Protein AF-A0A1V4Z137-F1 (afdb_monomer_lite)

Sequence (93 aa):
MFNISQSFDYLTMLGGVISGQEAYAGLCTNCGKCVKACPQKLEIPELLNDVSHELEGRGFKYKIKIGGSVIMPLLDVFISISNRFSRRPRNKT

Structure (mmCIF, N/CA/C/O backbone):
data_AF-A0A1V4Z137-F1
#
_entry.id   AF-A0A1V4Z137-F1
#
loop_
_atom_site.group_PDB
_atom_site.id
_atom_site.type_symbol
_atom_site.label_atom_id
_atom_site.label_alt_id
_atom_site.label_comp_id
_atom_site.label_asym_id
_atom_site.label_entity_id
_atom_site.label_seq_id
_atom_site.pdbx_PDB_ins_code
_atom_site.Cartn_x
_atom_site.Cartn_y
_atom_site.Cartn_z
_atom_site.occupancy
_atom_site.B_iso_or_equiv
_atom_site.auth_seq_id
_atom_site.auth_comp_id
_atom_site.auth_asym_id
_atom_site.auth_atom_id
_atom_site.pdbx_PDB_model_num
ATOM 1 N N . MET A 1 1 ? 9.600 12.596 6.531 1.00 60.97 1 MET A N 1
ATOM 2 C CA . MET A 1 1 ? 10.513 12.756 5.380 1.00 60.97 1 MET A CA 1
ATOM 3 C C . MET A 1 1 ? 11.257 11.462 5.156 1.00 60.97 1 MET A C 1
ATOM 5 O O . MET A 1 1 ? 12.356 11.270 5.672 1.00 60.97 1 MET A O 1
ATOM 9 N N . PHE A 1 2 ? 10.615 10.561 4.417 1.00 75.94 2 PHE A N 1
ATOM 10 C CA . PHE A 1 2 ? 11.248 9.343 3.926 1.00 75.94 2 PHE A CA 1
ATOM 11 C C . PHE A 1 2 ? 12.324 9.672 2.884 1.00 75.94 2 PHE A C 1
ATOM 13 O O . PHE A 1 2 ? 12.227 10.663 2.158 1.00 75.94 2 PHE A O 1
ATOM 20 N N . ASN A 1 3 ? 13.368 8.849 2.816 1.00 85.38 3 ASN A N 1
ATOM 21 C CA . ASN A 1 3 ? 14.415 8.987 1.805 1.00 85.38 3 ASN A CA 1
ATOM 22 C C . ASN A 1 3 ? 14.132 8.115 0.566 1.00 85.38 3 ASN A C 1
ATOM 24 O O . ASN A 1 3 ? 13.219 7.290 0.546 1.00 85.38 3 ASN A O 1
ATOM 28 N N . ILE A 1 4 ? 14.960 8.275 -0.469 1.00 83.25 4 ILE A N 1
ATOM 29 C CA . ILE A 1 4 ? 14.828 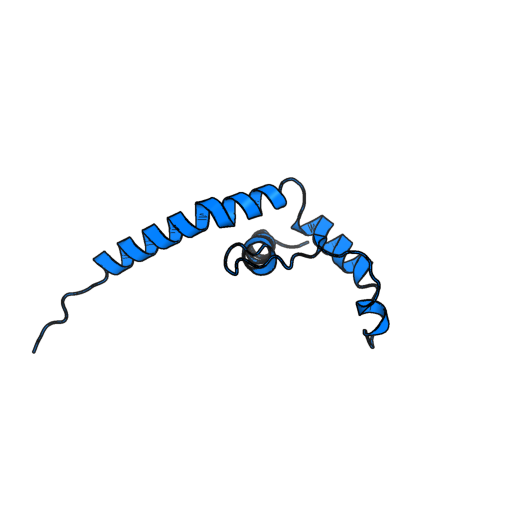7.553 -1.744 1.00 83.25 4 ILE A CA 1
ATOM 30 C C . ILE A 1 4 ? 14.865 6.024 -1.591 1.00 83.25 4 ILE A C 1
ATOM 32 O O . ILE A 1 4 ? 14.154 5.334 -2.319 1.00 83.25 4 ILE A O 1
ATOM 36 N N . SER A 1 5 ? 15.651 5.497 -0.645 1.00 86.38 5 SER A N 1
ATOM 37 C CA . SER A 1 5 ? 15.727 4.052 -0.394 1.00 86.38 5 SER A CA 1
ATOM 38 C C . SER A 1 5 ? 14.403 3.531 0.154 1.00 86.38 5 SER A C 1
ATOM 40 O O . SER A 1 5 ? 13.866 2.560 -0.361 1.00 86.38 5 SER A O 1
ATOM 42 N N . GLN A 1 6 ? 13.824 4.228 1.134 1.00 88.25 6 GLN A N 1
ATOM 43 C CA . GLN A 1 6 ? 12.564 3.827 1.761 1.00 88.25 6 GLN A CA 1
ATOM 44 C C . GLN A 1 6 ? 11.399 3.830 0.768 1.00 88.25 6 GLN A C 1
ATOM 46 O O . GLN A 1 6 ? 10.583 2.913 0.783 1.00 88.25 6 GLN A O 1
ATOM 51 N N . SER A 1 7 ? 11.332 4.814 -0.136 1.00 88.75 7 SER A N 1
ATOM 52 C CA . SER A 1 7 ? 10.314 4.826 -1.195 1.00 88.75 7 SER A CA 1
ATOM 53 C C . SER A 1 7 ? 10.482 3.668 -2.184 1.00 88.75 7 SER A C 1
ATOM 55 O O . SER A 1 7 ? 9.492 3.157 -2.709 1.00 88.75 7 SER A O 1
ATOM 57 N N . PHE A 1 8 ? 11.721 3.244 -2.451 1.00 90.44 8 PHE A N 1
ATOM 58 C CA . PHE A 1 8 ? 11.996 2.094 -3.309 1.00 90.44 8 PHE A CA 1
ATOM 59 C C . PHE A 1 8 ? 11.640 0.767 -2.626 1.00 90.44 8 PHE A C 1
ATOM 61 O O . PHE A 1 8 ? 10.951 -0.061 -3.223 1.00 90.44 8 PHE A O 1
ATOM 68 N N . ASP A 1 9 ? 12.038 0.584 -1.368 1.00 91.25 9 ASP A N 1
ATOM 69 C CA . ASP A 1 9 ? 11.697 -0.604 -0.576 1.00 91.25 9 ASP A CA 1
ATOM 70 C C . ASP A 1 9 ? 10.176 -0.729 -0.417 1.00 91.25 9 ASP A C 1
ATOM 72 O O . ASP A 1 9 ? 9.600 -1.797 -0.614 1.00 91.25 9 ASP A O 1
ATOM 76 N N . TYR A 1 10 ? 9.493 0.393 -0.182 1.00 94.06 10 TYR A N 1
ATOM 77 C CA . TYR A 1 10 ? 8.035 0.469 -0.168 1.00 94.06 10 TYR A CA 1
ATOM 78 C C . TYR A 1 10 ? 7.417 0.010 -1.497 1.00 94.06 10 TYR A C 1
ATOM 80 O O . TYR A 1 10 ? 6.547 -0.863 -1.516 1.00 94.06 10 TYR A O 1
ATOM 88 N N . LEU A 1 11 ? 7.891 0.553 -2.624 1.00 92.38 11 LEU A N 1
ATOM 89 C CA . LEU A 1 11 ? 7.417 0.178 -3.959 1.00 92.38 11 LEU A CA 1
ATOM 90 C C . LEU A 1 11 ? 7.645 -1.309 -4.258 1.00 92.38 11 LEU A C 1
ATOM 92 O O . LEU A 1 11 ? 6.797 -1.945 -4.877 1.00 92.38 11 LEU A O 1
ATOM 96 N N . THR A 1 12 ? 8.780 -1.872 -3.854 1.00 90.94 12 THR A N 1
ATOM 97 C CA . THR A 1 12 ? 9.120 -3.260 -4.186 1.00 90.94 12 THR A CA 1
ATOM 98 C C . THR A 1 12 ? 8.424 -4.273 -3.282 1.00 90.94 12 THR A C 1
ATOM 100 O O . THR A 1 12 ? 7.853 -5.243 -3.788 1.00 90.94 12 THR A O 1
ATOM 103 N N . MET A 1 13 ? 8.431 -4.040 -1.967 1.00 90.69 13 MET A N 1
ATOM 104 C CA . MET A 1 13 ? 7.874 -4.957 -0.970 1.00 90.69 13 MET A CA 1
ATOM 105 C C . MET A 1 13 ? 6.358 -4.820 -0.839 1.00 90.69 13 MET A C 1
ATOM 107 O O . MET A 1 13 ? 5.647 -5.819 -0.905 1.00 90.69 13 MET A O 1
ATOM 111 N N . LEU A 1 14 ? 5.856 -3.593 -0.666 1.00 94.44 14 LEU A N 1
ATOM 112 C CA . LEU A 1 14 ? 4.428 -3.328 -0.455 1.00 94.44 14 LEU A CA 1
ATOM 113 C C . LEU A 1 14 ? 3.695 -3.028 -1.764 1.00 94.44 14 LEU A C 1
ATOM 115 O O . LEU A 1 14 ? 2.497 -3.276 -1.868 1.00 94.44 14 LEU A O 1
ATOM 119 N N . GLY A 1 15 ? 4.398 -2.562 -2.797 1.00 93.44 15 GLY A N 1
ATOM 120 C CA . GLY A 1 15 ? 3.839 -2.462 -4.148 1.00 93.44 15 GLY A CA 1
ATOM 121 C C . GLY A 1 15 ? 3.695 -3.806 -4.868 1.00 93.44 15 GLY A C 1
ATOM 122 O O . GLY A 1 15 ? 3.204 -3.828 -5.988 1.00 93.44 15 GLY A O 1
ATOM 123 N N . GLY A 1 16 ? 4.106 -4.925 -4.261 1.00 90.56 16 GLY A N 1
ATOM 124 C CA . GLY A 1 16 ? 3.886 -6.262 -4.817 1.00 90.56 16 GLY A CA 1
ATOM 125 C C . GLY A 1 16 ? 4.749 -6.603 -6.032 1.00 90.56 16 GLY A C 1
ATOM 126 O O . GLY A 1 16 ? 4.469 -7.579 -6.720 1.00 90.56 16 GLY A O 1
ATOM 127 N N . VAL A 1 17 ? 5.810 -5.837 -6.307 1.00 88.62 17 VAL A N 1
ATOM 128 C CA . VAL A 1 17 ? 6.687 -6.070 -7.469 1.00 88.62 17 VAL A CA 1
ATOM 129 C C . VAL A 1 17 ? 7.409 -7.414 -7.363 1.00 88.62 17 VAL A C 1
ATOM 131 O O . VAL A 1 17 ? 7.584 -8.087 -8.372 1.00 88.62 17 VAL A O 1
ATOM 134 N N . ILE A 1 18 ? 7.799 -7.814 -6.149 1.00 84.38 18 ILE A N 1
ATOM 135 C CA . ILE A 1 18 ? 8.486 -9.091 -5.901 1.00 84.38 18 ILE A CA 1
ATOM 136 C C . ILE A 1 18 ? 7.486 -10.199 -5.542 1.00 84.38 18 ILE A C 1
ATOM 138 O O . ILE A 1 18 ? 7.567 -11.302 -6.071 1.00 84.38 18 ILE A O 1
ATOM 142 N N . SER A 1 19 ? 6.548 -9.922 -4.630 1.00 86.44 19 SER A N 1
ATOM 143 C CA . SER A 1 19 ? 5.612 -10.924 -4.097 1.00 86.44 19 SER A CA 1
ATOM 144 C C . SER A 1 19 ? 4.401 -11.190 -4.999 1.00 86.44 19 SER A C 1
ATOM 146 O O . SER A 1 19 ? 3.690 -12.170 -4.789 1.00 86.44 19 SER A O 1
ATOM 148 N N . GLY A 1 20 ? 4.112 -10.298 -5.952 1.00 85.88 20 GLY A N 1
ATOM 149 C CA . GLY A 1 20 ? 2.864 -10.284 -6.720 1.00 85.88 20 GLY A CA 1
ATOM 150 C C . GLY A 1 20 ? 1.636 -9.841 -5.915 1.00 85.88 20 GLY A C 1
ATOM 151 O O . GLY A 1 20 ? 0.539 -9.783 -6.467 1.00 85.88 20 GLY A O 1
ATOM 152 N N . GLN A 1 21 ? 1.791 -9.537 -4.623 1.00 90.50 21 GLN A N 1
ATOM 153 C CA . GLN A 1 21 ? 0.704 -9.124 -3.740 1.00 90.50 21 GLN A CA 1
ATOM 154 C C . GLN A 1 21 ? 0.885 -7.669 -3.321 1.00 90.50 21 GLN A C 1
ATOM 156 O O . GLN A 1 21 ? 1.849 -7.319 -2.642 1.00 90.50 21 GLN A O 1
ATOM 161 N N . GLU A 1 22 ? -0.063 -6.828 -3.725 1.00 94.69 22 GLU A N 1
ATOM 162 C CA . GLU A 1 22 ? -0.101 -5.422 -3.341 1.00 94.69 22 GLU A CA 1
ATOM 163 C C . GLU A 1 22 ? -0.610 -5.277 -1.896 1.00 94.69 22 GLU A C 1
ATOM 165 O O . GLU A 1 22 ? -1.652 -5.819 -1.529 1.00 94.69 22 GLU A O 1
ATOM 170 N N . ALA A 1 23 ? 0.127 -4.526 -1.080 1.00 95.44 23 ALA A N 1
ATOM 171 C CA . ALA A 1 23 ? -0.172 -4.245 0.324 1.00 95.44 23 ALA A CA 1
ATOM 172 C C . ALA A 1 23 ? 0.173 -2.793 0.721 1.00 95.44 23 ALA A C 1
ATOM 174 O O . ALA A 1 23 ? 0.385 -2.496 1.896 1.00 95.44 23 ALA A O 1
ATOM 175 N N . TYR A 1 24 ? 0.270 -1.884 -0.253 1.00 96.69 24 TYR A N 1
ATOM 176 C CA . TYR A 1 24 ? 0.570 -0.471 -0.017 1.00 96.69 24 TYR A CA 1
ATOM 177 C C . TYR A 1 24 ? -0.603 0.264 0.652 1.00 96.69 24 TYR A C 1
ATOM 179 O O . TYR A 1 24 ? -1.765 -0.131 0.545 1.00 96.69 24 TYR A O 1
ATOM 187 N N . ALA A 1 25 ? -0.293 1.350 1.357 1.00 97.06 25 ALA A N 1
ATOM 188 C CA . ALA A 1 25 ? -1.211 2.103 2.203 1.00 97.06 25 ALA A CA 1
ATOM 189 C C . ALA A 1 25 ? -2.437 2.652 1.453 1.00 97.06 25 ALA A C 1
ATOM 191 O O . ALA A 1 25 ? -3.545 2.621 1.992 1.00 97.06 25 ALA A O 1
ATOM 192 N N . GLY A 1 26 ? -2.279 3.060 0.192 1.00 96.56 26 GLY A N 1
ATOM 193 C CA . GLY A 1 26 ? -3.368 3.511 -0.680 1.00 96.56 26 GLY A CA 1
ATOM 194 C C . GLY A 1 26 ? -4.444 2.462 -0.988 1.00 96.56 26 GLY A C 1
ATOM 195 O O . GLY A 1 26 ? -5.467 2.800 -1.580 1.00 96.56 26 GLY A O 1
ATOM 196 N N . LEU A 1 27 ? -4.260 1.199 -0.583 1.00 96.81 27 LEU A N 1
ATOM 197 C CA . LEU A 1 27 ? -5.309 0.171 -0.624 1.00 96.81 27 LEU A CA 1
ATOM 198 C C . LEU A 1 27 ? -6.326 0.291 0.522 1.00 96.81 27 LEU A C 1
ATOM 200 O O . LEU A 1 27 ? -7.323 -0.435 0.536 1.00 96.81 27 LEU A O 1
ATOM 204 N N . CYS A 1 28 ? -6.093 1.174 1.498 1.00 97.62 28 CYS A N 1
ATOM 205 C CA . CYS A 1 28 ? -7.016 1.395 2.606 1.00 97.62 28 CYS A CA 1
ATOM 206 C C . CYS A 1 28 ? -8.418 1.776 2.096 1.00 97.62 28 CYS A C 1
ATOM 208 O O . CYS A 1 28 ? -8.607 2.775 1.409 1.00 97.62 28 CYS A O 1
ATOM 210 N N . THR A 1 29 ? -9.434 1.004 2.488 1.00 97.50 29 THR A N 1
ATOM 211 C CA . THR A 1 29 ? -10.845 1.253 2.133 1.00 97.50 29 THR A CA 1
ATOM 212 C C . THR A 1 29 ? -11.601 2.069 3.183 1.00 97.50 29 THR A C 1
ATOM 214 O O . THR A 1 29 ? -12.821 2.180 3.112 1.00 97.50 29 THR A O 1
ATOM 217 N N . ASN A 1 30 ? -10.903 2.605 4.191 1.00 97.19 30 ASN A N 1
ATOM 218 C CA . ASN A 1 30 ? -11.497 3.335 5.319 1.00 97.19 30 ASN A CA 1
ATOM 219 C C . ASN A 1 30 ? -12.561 2.535 6.102 1.00 97.19 30 ASN A C 1
ATOM 221 O O . ASN A 1 30 ? -13.498 3.091 6.663 1.00 97.19 30 ASN A O 1
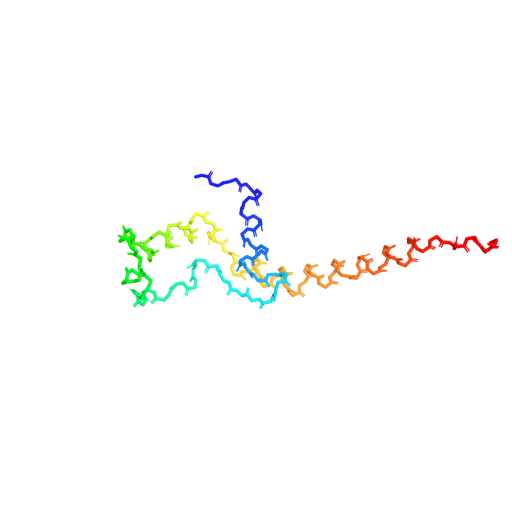ATO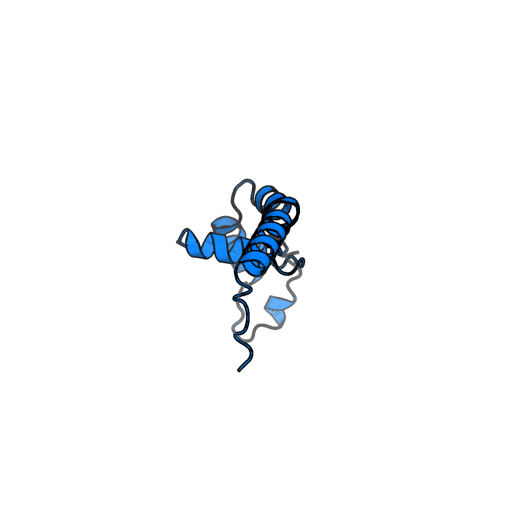M 225 N N . CYS A 1 31 ? -12.414 1.207 6.190 1.00 97.12 31 CYS A N 1
ATOM 226 C CA . CYS A 1 31 ? -13.408 0.348 6.850 1.00 97.12 31 CYS A CA 1
ATOM 227 C C . CYS A 1 31 ? -13.445 0.447 8.392 1.00 97.12 31 CYS A C 1
ATOM 229 O O . CYS A 1 31 ? -14.348 -0.106 9.020 1.00 97.12 31 CYS A O 1
ATOM 231 N N . GLY A 1 32 ? -12.436 1.062 9.021 1.00 95.50 32 GLY A N 1
ATOM 232 C CA . GLY A 1 32 ? -12.372 1.292 10.473 1.00 95.50 32 GLY A CA 1
ATOM 233 C C . GLY A 1 32 ? -12.171 0.050 11.357 1.00 95.50 32 GLY A C 1
ATOM 234 O O . GLY A 1 32 ? -12.131 0.168 12.581 1.00 95.50 32 GLY A O 1
ATOM 235 N N . LYS A 1 33 ? -12.021 -1.155 10.785 1.00 96.94 33 LYS A N 1
ATOM 236 C CA . LYS A 1 33 ? -11.821 -2.395 11.565 1.00 96.94 33 LYS A CA 1
ATOM 237 C C . LYS A 1 33 ? -10.536 -2.363 12.399 1.00 96.94 33 LYS A C 1
ATOM 239 O O . LYS A 1 33 ? -10.542 -2.808 13.542 1.00 96.94 33 LYS A O 1
ATOM 244 N N . CYS A 1 34 ? -9.459 -1.811 11.839 1.00 97.06 34 CYS A N 1
ATOM 245 C CA . CYS A 1 34 ? -8.169 -1.670 12.512 1.00 97.06 34 CYS A CA 1
ATOM 246 C C . CYS A 1 34 ? -8.245 -0.755 13.744 1.00 97.06 34 CYS A C 1
ATOM 248 O O . CYS A 1 34 ? -7.689 -1.099 14.782 1.00 97.06 34 CYS A O 1
ATOM 250 N N . VAL A 1 35 ? -8.996 0.349 13.664 1.00 97.19 35 VAL A N 1
ATOM 251 C CA . VAL A 1 35 ? -9.171 1.308 14.770 1.00 97.19 35 VAL A CA 1
ATOM 252 C C . VAL A 1 35 ? -9.796 0.626 15.987 1.00 97.19 35 VAL A C 1
ATOM 254 O O . VAL A 1 35 ? -9.292 0.755 17.097 1.00 97.19 35 VAL A O 1
ATOM 257 N N . LYS A 1 36 ? -10.841 -0.187 15.775 1.00 95.88 36 LYS A N 1
ATOM 258 C CA . LYS A 1 36 ? -11.510 -0.942 16.852 1.00 95.88 36 LYS A CA 1
ATOM 259 C C . LYS A 1 36 ? -10.598 -1.974 17.523 1.00 95.88 36 LYS A C 1
ATOM 261 O O . LYS A 1 36 ? -10.797 -2.281 18.692 1.00 95.88 36 LYS A O 1
ATOM 266 N N . ALA A 1 37 ? -9.642 -2.528 16.779 1.00 97.06 37 ALA A N 1
ATOM 267 C CA . ALA A 1 37 ? -8.723 -3.551 17.269 1.00 97.06 37 ALA A CA 1
ATOM 268 C C . ALA A 1 37 ? -7.460 -2.968 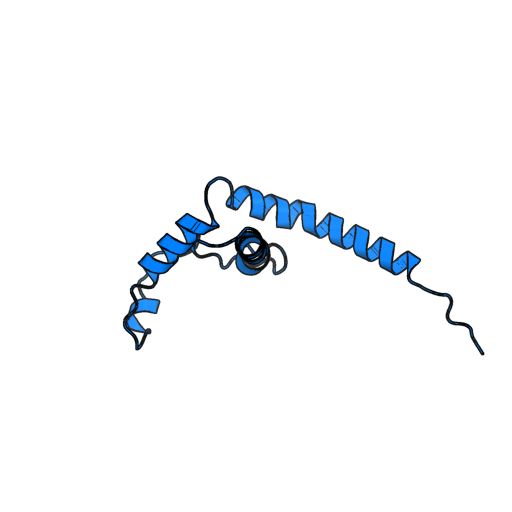17.928 1.00 97.06 37 ALA A C 1
ATOM 270 O O . ALA A 1 37 ? -6.778 -3.678 18.664 1.00 97.06 37 ALA A O 1
ATOM 271 N N . CYS A 1 38 ? -7.120 -1.704 17.658 1.00 97.38 38 CYS A N 1
ATOM 272 C CA . CYS A 1 38 ? -5.875 -1.103 18.118 1.00 97.38 38 CYS A CA 1
ATOM 273 C C . CYS A 1 38 ? -5.955 -0.744 19.616 1.00 97.38 38 CYS A C 1
ATOM 275 O O . CYS A 1 38 ? -6.695 0.173 19.980 1.00 97.38 38 CYS A O 1
ATOM 277 N N . PRO A 1 39 ? -5.156 -1.372 20.501 1.00 97.50 39 PRO A N 1
ATOM 278 C CA . PRO A 1 39 ? -5.190 -1.077 21.937 1.00 97.50 39 PRO A CA 1
ATOM 279 C C . PRO A 1 39 ? -4.724 0.350 22.262 1.00 97.50 39 PRO A C 1
ATOM 281 O O . PRO A 1 39 ? -5.106 0.911 23.285 1.00 97.50 39 PRO A O 1
ATOM 284 N N . GLN A 1 40 ? -3.923 0.946 21.375 1.00 98.00 40 GLN A N 1
ATOM 285 C CA . GLN A 1 40 ? -3.421 2.316 21.494 1.00 98.00 40 GLN A CA 1
ATOM 286 C C . GLN A 1 40 ? -4.375 3.361 20.894 1.00 98.00 40 GLN A C 1
ATOM 288 O O . GLN A 1 40 ? -4.088 4.548 20.990 1.00 98.00 40 GLN A O 1
ATOM 293 N N . LYS A 1 41 ? -5.504 2.937 20.299 1.00 94.94 41 LYS A N 1
ATOM 294 C CA . LYS A 1 41 ? -6.515 3.817 19.684 1.00 94.94 41 LYS A CA 1
ATOM 295 C C . LYS A 1 41 ? -5.940 4.761 18.620 1.00 94.94 41 LYS A C 1
ATOM 297 O O . LYS A 1 41 ? -6.271 5.939 18.583 1.00 94.94 41 LYS A O 1
ATOM 302 N N . LEU A 1 42 ? -5.061 4.237 17.768 1.00 97.12 42 LEU A N 1
ATOM 303 C CA . LEU A 1 42 ? -4.507 5.002 16.655 1.00 97.12 42 LEU A CA 1
ATOM 304 C C . LEU A 1 42 ? -5.555 5.203 15.551 1.00 97.12 42 LEU A C 1
ATOM 306 O O . LEU A 1 42 ? -6.254 4.256 15.175 1.00 97.12 42 LEU A O 1
ATOM 310 N N . GLU A 1 43 ? -5.571 6.400 14.966 1.00 96.56 43 GLU A N 1
ATOM 311 C CA . GLU A 1 43 ? -6.340 6.741 13.760 1.00 96.56 43 GLU A CA 1
ATOM 312 C C . GLU A 1 43 ? -5.652 6.173 12.506 1.00 96.56 43 GLU A C 1
ATOM 314 O O . GLU A 1 43 ? -5.170 6.878 11.624 1.00 96.56 43 GLU A O 1
ATOM 319 N N . ILE A 1 44 ? -5.555 4.842 12.445 1.00 97.94 44 ILE A N 1
ATOM 320 C CA . ILE A 1 44 ? -4.809 4.111 11.408 1.00 97.94 44 ILE A CA 1
ATOM 321 C C . ILE A 1 44 ? -5.215 4.507 9.975 1.00 97.94 44 ILE A C 1
ATOM 323 O O . ILE A 1 44 ? -4.315 4.633 9.148 1.00 97.94 44 ILE A O 1
ATOM 327 N N . PRO A 1 45 ? -6.504 4.703 9.625 1.00 98.00 45 PRO A N 1
ATOM 328 C CA . PRO A 1 45 ? -6.872 5.125 8.274 1.00 98.00 45 PRO A CA 1
ATOM 329 C C . PRO A 1 45 ? -6.268 6.476 7.868 1.00 98.00 45 PRO A C 1
ATOM 331 O O . PRO A 1 45 ? -5.826 6.611 6.731 1.00 98.00 45 PRO A O 1
ATOM 334 N N . GLU A 1 46 ? -6.200 7.435 8.794 1.00 97.81 46 GLU A N 1
ATOM 335 C CA . GLU A 1 46 ? -5.585 8.747 8.562 1.00 97.81 46 GLU A CA 1
ATOM 336 C C . GLU A 1 46 ? -4.068 8.611 8.399 1.00 97.81 46 GLU A C 1
ATOM 338 O O . GLU A 1 46 ? -3.507 9.068 7.407 1.00 97.81 46 GLU A O 1
ATOM 343 N N . LEU A 1 47 ? -3.420 7.838 9.276 1.00 97.81 47 LEU A N 1
ATOM 344 C CA . LEU A 1 47 ? -1.987 7.547 9.166 1.00 97.81 47 LEU A CA 1
ATOM 345 C C . LEU A 1 47 ? -1.629 6.838 7.846 1.00 97.81 47 LEU A C 1
ATOM 347 O O . LEU A 1 47 ? -0.601 7.128 7.240 1.00 97.81 47 LEU A O 1
ATOM 351 N N . LEU A 1 48 ? -2.464 5.907 7.372 1.00 97.94 48 LEU A N 1
ATOM 352 C CA . LEU A 1 48 ? -2.265 5.250 6.074 1.00 97.94 48 LEU A CA 1
ATOM 353 C C . LEU A 1 48 ? -2.453 6.225 4.907 1.00 97.94 48 LEU A C 1
ATOM 355 O O . LEU A 1 48 ? -1.749 6.113 3.904 1.00 97.94 48 LEU A O 1
ATOM 359 N N . ASN A 1 49 ? -3.370 7.183 5.031 1.00 96.75 49 ASN A N 1
ATOM 360 C CA . ASN A 1 49 ? -3.527 8.243 4.043 1.00 96.75 49 ASN A CA 1
ATOM 361 C C . ASN A 1 49 ? -2.273 9.130 3.977 1.00 96.75 49 ASN A C 1
ATOM 363 O O . ASN A 1 49 ? -1.804 9.423 2.879 1.00 96.75 49 ASN A O 1
ATOM 367 N N . ASP A 1 50 ? -1.675 9.468 5.120 1.00 96.50 50 ASP A N 1
ATOM 368 C CA . ASP A 1 50 ? -0.413 10.217 5.172 1.00 96.50 50 ASP A CA 1
ATOM 369 C C . ASP A 1 50 ? 0.735 9.441 4.516 1.00 96.50 50 ASP A C 1
ATOM 371 O O . ASP A 1 50 ? 1.482 9.990 3.702 1.00 96.50 50 ASP A O 1
ATOM 375 N N . VAL A 1 51 ? 0.837 8.136 4.797 1.00 95.94 51 VAL A N 1
ATOM 376 C CA . VAL A 1 51 ? 1.823 7.248 4.157 1.00 95.94 51 VAL A CA 1
ATOM 377 C C . VAL A 1 51 ? 1.619 7.198 2.642 1.00 95.94 51 VAL A C 1
ATOM 379 O O . VAL A 1 51 ? 2.586 7.334 1.892 1.00 95.94 51 VAL A O 1
ATOM 382 N N . SER A 1 52 ? 0.377 7.037 2.175 1.00 96.25 52 SER A N 1
ATOM 383 C CA . SER A 1 52 ? 0.055 7.054 0.743 1.00 96.25 52 SER A CA 1
ATOM 384 C C . SER A 1 52 ? 0.438 8.397 0.112 1.00 96.25 52 SER A C 1
ATOM 386 O O . SER A 1 52 ? 1.091 8.434 -0.932 1.00 96.25 52 SER A O 1
ATOM 388 N N . HIS A 1 53 ? 0.136 9.511 0.777 1.00 94.88 53 HIS A N 1
ATOM 389 C CA . HIS A 1 53 ? 0.482 10.842 0.294 1.00 94.88 53 HIS A CA 1
ATOM 390 C C . HIS A 1 53 ? 2.003 11.056 0.179 1.00 94.88 53 HIS A C 1
ATOM 392 O O . HIS A 1 53 ? 2.467 11.598 -0.827 1.00 94.88 53 HIS A O 1
ATOM 398 N N . GLU A 1 54 ? 2.792 10.605 1.161 1.00 93.81 54 GLU A N 1
ATOM 399 C CA . GLU A 1 54 ? 4.251 10.791 1.162 1.00 93.81 54 GLU A CA 1
ATOM 400 C C . GLU A 1 54 ? 4.984 9.812 0.222 1.00 93.81 54 GLU A C 1
ATOM 402 O O . GLU A 1 54 ? 5.966 10.199 -0.414 1.00 93.81 54 GLU A O 1
ATOM 407 N N . LEU A 1 55 ? 4.518 8.562 0.095 1.00 94.25 55 LEU A N 1
ATOM 408 C CA . LEU A 1 55 ? 5.248 7.495 -0.611 1.00 94.25 55 LEU A CA 1
ATOM 409 C C . LEU A 1 55 ? 4.693 7.133 -1.994 1.00 94.25 55 LEU A C 1
ATOM 411 O O . LEU A 1 55 ? 5.443 6.633 -2.838 1.00 94.25 55 LEU A O 1
ATOM 415 N N . GLU A 1 56 ? 3.410 7.380 -2.263 1.00 94.31 56 GLU A N 1
ATOM 416 C CA . GLU A 1 56 ? 2.759 6.944 -3.506 1.00 94.31 56 GLU A CA 1
ATOM 417 C C . GLU A 1 56 ? 2.686 8.064 -4.548 1.00 94.31 56 GLU A C 1
ATOM 419 O O . GLU A 1 56 ? 2.743 7.790 -5.739 1.00 94.31 56 GLU A O 1
ATOM 424 N N . GLY A 1 57 ? 2.664 9.341 -4.164 1.00 88.44 57 GLY A N 1
ATOM 425 C CA . GLY A 1 57 ? 2.797 10.475 -5.093 1.00 88.44 57 GLY A CA 1
ATOM 426 C C . GLY A 1 57 ? 2.083 10.324 -6.458 1.00 88.44 57 GLY A C 1
ATOM 427 O O . GLY A 1 57 ? 1.031 9.700 -6.606 1.00 88.44 57 GLY A O 1
ATOM 428 N N . ARG A 1 58 ? 2.658 10.906 -7.519 1.00 91.19 58 ARG A N 1
ATOM 429 C CA . ARG A 1 58 ? 2.114 10.775 -8.881 1.00 91.19 58 ARG A CA 1
ATOM 430 C C . ARG A 1 58 ? 2.778 9.615 -9.625 1.00 91.19 58 ARG A C 1
ATOM 432 O O . ARG A 1 58 ? 4.000 9.536 -9.721 1.00 91.19 58 ARG A O 1
ATOM 439 N N . GLY A 1 59 ? 1.961 8.738 -10.208 1.00 91.38 59 GLY A N 1
ATOM 440 C CA . GLY A 1 59 ? 2.428 7.654 -11.078 1.00 91.38 59 GLY A CA 1
ATOM 441 C C . GLY A 1 59 ? 2.888 6.381 -10.360 1.00 91.38 59 GLY A C 1
ATOM 442 O O . GLY A 1 59 ? 3.416 5.489 -11.015 1.00 91.38 59 GLY A O 1
ATOM 443 N N . PHE A 1 60 ? 2.671 6.229 -9.053 1.00 94.25 60 PHE A N 1
ATOM 444 C CA . PHE A 1 60 ? 3.054 5.007 -8.332 1.00 94.25 60 PHE A CA 1
ATOM 445 C C . PHE A 1 60 ? 2.385 3.738 -8.848 1.00 94.25 60 PHE A C 1
ATOM 447 O O . PHE A 1 60 ? 3.076 2.753 -9.083 1.00 94.25 60 PHE A O 1
ATOM 454 N N . LYS A 1 61 ? 1.092 3.783 -9.187 1.00 92.06 61 LYS A N 1
ATOM 455 C CA . LYS A 1 61 ? 0.416 2.654 -9.854 1.00 92.06 61 LYS A CA 1
ATOM 456 C C . LYS A 1 61 ? 1.098 2.249 -11.167 1.00 92.06 61 LYS A C 1
ATOM 458 O O . LYS A 1 61 ? 1.186 1.070 -11.493 1.00 92.06 61 LYS A O 1
ATOM 463 N N . TYR A 1 62 ? 1.618 3.224 -11.915 1.00 93.69 62 TYR A N 1
ATOM 464 C CA . TYR A 1 62 ? 2.378 2.963 -13.137 1.00 93.69 62 TYR A CA 1
ATOM 465 C C . TYR A 1 62 ? 3.747 2.340 -12.830 1.00 93.69 62 TYR A C 1
ATOM 467 O O . TYR A 1 62 ? 4.134 1.377 -13.489 1.00 93.69 62 TYR A O 1
ATOM 475 N N . LYS A 1 63 ? 4.440 2.826 -11.789 1.00 93.00 63 LYS A N 1
ATOM 476 C CA . LYS A 1 63 ? 5.700 2.239 -11.302 1.00 93.00 63 LYS A CA 1
ATOM 477 C C . LYS A 1 63 ? 5.520 0.782 -10.868 1.00 93.00 63 LYS A C 1
ATOM 479 O O . LYS A 1 63 ? 6.335 -0.042 -11.263 1.00 93.00 63 LYS A O 1
ATOM 484 N N . ILE A 1 64 ? 4.448 0.457 -10.140 1.00 93.44 64 ILE A N 1
ATOM 485 C CA . ILE A 1 64 ? 4.106 -0.927 -9.769 1.00 93.44 64 ILE A CA 1
ATOM 486 C C . ILE A 1 64 ? 3.924 -1.780 -11.025 1.00 93.44 64 ILE A C 1
ATOM 488 O O . ILE A 1 64 ? 4.582 -2.807 -11.183 1.00 93.44 64 ILE A O 1
ATOM 492 N N . LYS A 1 65 ? 3.077 -1.325 -11.957 1.00 88.50 65 LYS A N 1
ATOM 493 C CA . LYS A 1 65 ? 2.747 -2.083 -13.168 1.00 88.50 65 LYS A CA 1
ATOM 494 C C . LYS A 1 65 ? 3.978 -2.369 -14.032 1.00 88.50 65 LYS A C 1
ATOM 496 O O . LYS A 1 65 ? 4.132 -3.492 -14.508 1.00 88.50 65 LYS A O 1
ATOM 501 N N . ILE A 1 66 ? 4.861 -1.384 -14.210 1.00 89.44 66 ILE A N 1
ATOM 502 C CA . ILE A 1 66 ? 6.140 -1.569 -14.914 1.00 89.44 66 ILE A CA 1
ATOM 503 C C . ILE A 1 66 ? 7.081 -2.476 -14.128 1.00 89.44 66 ILE A C 1
ATOM 505 O O . ILE A 1 66 ? 7.697 -3.363 -14.717 1.00 89.44 66 ILE A O 1
ATOM 509 N N . GLY A 1 67 ? 7.195 -2.259 -12.818 1.00 86.44 67 GLY A N 1
ATOM 510 C CA . GLY A 1 67 ? 8.052 -3.050 -11.944 1.00 86.44 67 GLY A CA 1
ATOM 511 C C . GLY A 1 67 ? 7.748 -4.539 -12.064 1.00 86.44 67 GLY A C 1
ATOM 512 O O . GLY A 1 67 ? 8.633 -5.320 -12.412 1.00 86.44 67 GLY A O 1
ATOM 513 N N . GLY A 1 68 ? 6.483 -4.913 -11.860 1.00 82.25 68 GLY A N 1
ATOM 514 C CA . GLY A 1 68 ? 6.047 -6.308 -11.928 1.00 82.25 68 GLY A CA 1
ATOM 515 C C . GLY A 1 68 ? 6.059 -6.891 -13.343 1.00 82.25 68 GLY A C 1
ATOM 516 O O . GLY A 1 68 ? 6.471 -8.029 -13.532 1.00 82.25 68 GLY A O 1
ATOM 517 N N . SER A 1 69 ? 5.648 -6.122 -14.358 1.00 81.50 69 SER A N 1
ATOM 518 C CA . SER A 1 69 ? 5.458 -6.673 -15.715 1.00 81.50 69 SER A CA 1
ATOM 519 C C . SER A 1 69 ? 6.716 -6.651 -16.586 1.00 81.50 69 SER A C 1
ATOM 521 O O . SER A 1 69 ? 6.761 -7.346 -17.596 1.00 81.50 69 SER A O 1
ATOM 523 N N . VAL A 1 70 ? 7.710 -5.820 -16.254 1.00 80.56 70 VAL A N 1
ATOM 524 C CA . VAL A 1 70 ? 8.872 -5.565 -17.124 1.00 80.56 70 VAL A CA 1
ATOM 525 C C . VAL A 1 70 ? 10.187 -5.729 -16.373 1.00 80.56 70 VAL A C 1
ATOM 527 O O . VAL A 1 70 ? 11.064 -6.448 -16.841 1.00 80.56 70 VAL A O 1
ATOM 530 N N . ILE A 1 71 ? 10.343 -5.091 -15.211 1.00 81.56 71 ILE A N 1
ATOM 531 C CA . ILE A 1 71 ? 11.639 -5.067 -14.514 1.00 81.56 71 ILE A CA 1
ATOM 532 C C . ILE A 1 71 ? 11.976 -6.441 -13.928 1.00 81.56 71 ILE A C 1
ATOM 534 O O . ILE A 1 71 ? 13.078 -6.931 -14.170 1.00 81.56 71 ILE A O 1
ATOM 538 N N . MET A 1 72 ? 11.044 -7.090 -13.219 1.00 83.50 72 MET A N 1
ATOM 539 C CA . MET A 1 72 ? 11.304 -8.422 -12.650 1.00 83.50 72 MET A CA 1
ATOM 540 C C . MET A 1 72 ? 11.619 -9.510 -13.681 1.00 83.50 72 MET A C 1
ATOM 542 O O . MET A 1 72 ? 12.653 -10.154 -13.519 1.00 83.50 72 MET A O 1
ATOM 546 N N . PRO A 1 73 ? 10.851 -9.711 -14.771 1.00 83.06 73 PRO A N 1
ATOM 547 C CA . PRO A 1 73 ? 11.199 -10.749 -15.742 1.00 83.06 73 PRO A CA 1
ATOM 548 C C . PRO A 1 73 ? 12.554 -10.491 -16.417 1.00 83.06 73 PRO A C 1
ATOM 550 O O . PRO A 1 73 ? 13.299 -11.431 -16.687 1.00 83.06 73 PRO A O 1
ATOM 553 N N . LEU A 1 74 ? 12.921 -9.226 -16.655 1.00 85.12 74 LEU A N 1
ATOM 554 C CA . LEU A 1 74 ? 14.247 -8.885 -17.179 1.00 85.12 74 LEU A CA 1
ATOM 555 C C . LEU A 1 74 ? 15.365 -9.177 -16.169 1.00 85.12 74 LEU A C 1
ATOM 557 O O . LEU A 1 74 ? 16.420 -9.683 -16.559 1.00 85.12 74 LEU A O 1
ATOM 561 N N . LEU A 1 75 ? 15.138 -8.899 -14.882 1.00 84.69 75 LEU A N 1
ATOM 562 C CA . LEU A 1 75 ? 16.076 -9.229 -13.811 1.00 84.69 75 LEU A CA 1
ATOM 563 C C . LEU A 1 75 ? 16.252 -10.748 -13.676 1.00 84.69 75 LEU A C 1
ATOM 565 O O . LEU A 1 75 ? 17.385 -11.217 -13.602 1.00 84.69 75 LEU A O 1
ATOM 569 N N . ASP A 1 76 ? 15.164 -11.519 -13.711 1.00 83.75 76 ASP A N 1
ATOM 570 C CA . ASP A 1 76 ? 15.198 -12.984 -13.646 1.00 83.75 76 ASP A CA 1
ATOM 571 C C . ASP A 1 76 ? 15.985 -13.583 -14.814 1.00 83.75 76 ASP A C 1
ATOM 573 O O . ASP A 1 76 ? 16.816 -14.478 -14.629 1.00 83.75 76 ASP A O 1
ATOM 577 N N . VAL A 1 77 ? 15.786 -13.051 -16.024 1.00 86.88 77 VAL A N 1
ATOM 578 C CA . VAL A 1 77 ? 16.574 -13.431 -17.203 1.00 86.88 77 VAL A CA 1
ATOM 579 C C . VAL A 1 77 ? 18.053 -13.111 -16.986 1.00 86.88 77 VAL A C 1
ATOM 581 O O . VAL A 1 77 ? 18.902 -13.969 -17.236 1.00 86.88 77 VAL A O 1
ATOM 584 N N . PHE A 1 78 ? 18.387 -11.926 -16.472 1.00 91.44 78 PHE A N 1
ATOM 585 C CA . PHE A 1 78 ? 19.772 -11.553 -16.177 1.00 91.44 78 PHE A CA 1
ATOM 586 C C . PHE A 1 78 ? 20.410 -12.453 -15.106 1.00 91.44 78 PHE A C 1
ATOM 588 O O . PHE A 1 78 ? 21.529 -12.931 -15.300 1.00 91.44 78 PHE A O 1
ATOM 595 N N . ILE A 1 79 ? 19.705 -12.742 -14.008 1.00 87.19 79 ILE A N 1
ATOM 596 C CA . ILE A 1 79 ? 20.169 -13.644 -12.941 1.00 87.19 79 ILE A CA 1
ATOM 597 C C . ILE A 1 79 ? 20.381 -15.054 -13.497 1.00 87.19 79 ILE A C 1
ATOM 599 O O . ILE A 1 79 ? 21.409 -15.674 -13.224 1.00 87.19 79 ILE A O 1
ATOM 603 N N . SER A 1 80 ? 19.454 -15.554 -14.315 1.00 84.94 80 SER A N 1
ATOM 604 C CA . SER A 1 80 ? 19.574 -16.853 -14.986 1.00 84.94 80 SER A CA 1
ATOM 605 C C . SER A 1 80 ? 20.811 -16.914 -15.892 1.00 84.94 80 SER A C 1
ATOM 607 O O . SER A 1 80 ? 21.581 -17.878 -15.837 1.00 84.94 80 SER A O 1
ATOM 609 N N . ILE A 1 81 ? 21.069 -15.854 -16.664 1.00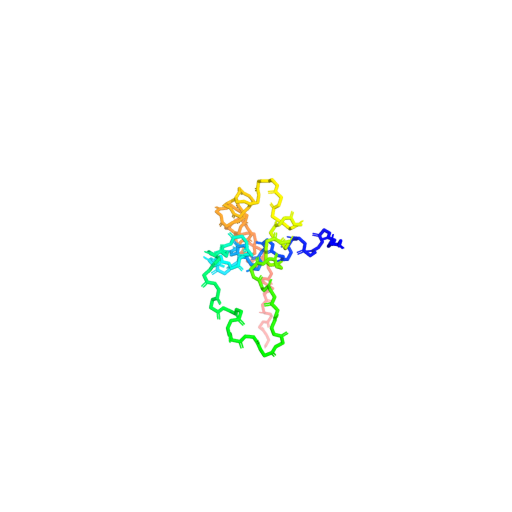 87.75 81 ILE A N 1
ATOM 610 C CA . ILE A 1 81 ? 22.268 -15.725 -17.505 1.00 87.75 81 ILE A CA 1
ATOM 611 C C . ILE A 1 81 ? 23.534 -15.693 -16.639 1.00 87.75 81 ILE A C 1
ATOM 613 O O . ILE A 1 81 ? 24.466 -16.454 -16.894 1.00 87.75 81 ILE A O 1
ATOM 617 N N . SER A 1 82 ? 23.562 -14.879 -15.584 1.00 86.88 82 SER A N 1
ATOM 618 C CA . SER A 1 82 ? 24.700 -14.781 -14.662 1.00 86.88 82 SER A CA 1
ATOM 619 C C . SER A 1 82 ? 25.008 -16.121 -13.989 1.00 86.88 82 SER A C 1
ATOM 621 O O . SER A 1 82 ? 26.145 -16.591 -14.023 1.00 86.88 82 SER A O 1
ATOM 623 N N . ASN A 1 83 ? 23.992 -16.817 -13.473 1.00 79.50 83 ASN A N 1
ATOM 624 C CA . ASN A 1 83 ? 24.143 -18.144 -12.872 1.00 79.50 83 ASN A CA 1
ATOM 625 C C . ASN A 1 83 ? 24.619 -19.199 -13.879 1.00 79.50 83 ASN A C 1
ATOM 627 O O . ASN A 1 83 ? 25.328 -20.135 -13.500 1.00 79.50 83 ASN A O 1
ATOM 631 N N . ARG A 1 84 ? 24.283 -19.053 -15.168 1.00 78.75 84 ARG A N 1
ATOM 632 C CA . ARG A 1 84 ? 24.815 -19.905 -16.240 1.00 78.75 84 ARG A CA 1
ATOM 633 C C . ARG A 1 84 ? 26.318 -19.701 -16.440 1.00 78.75 84 ARG A C 1
ATOM 635 O O . ARG A 1 84 ? 27.017 -20.685 -16.667 1.00 78.75 84 ARG A O 1
ATOM 642 N N . PHE A 1 85 ? 26.813 -18.473 -16.299 1.00 73.31 85 PHE A N 1
ATOM 643 C CA . PHE A 1 85 ? 28.245 -18.153 -16.367 1.00 73.31 85 PHE A CA 1
ATOM 644 C C . PHE A 1 85 ? 28.998 -18.417 -15.050 1.00 73.31 85 PHE A C 1
ATOM 646 O O . PHE A 1 85 ? 30.180 -18.746 -15.078 1.00 73.31 85 PHE A O 1
ATOM 653 N N . SER A 1 86 ? 28.317 -18.355 -13.902 1.00 68.88 86 SER A N 1
ATOM 654 C CA . SER A 1 86 ? 28.890 -18.610 -12.570 1.00 68.88 86 SER A CA 1
ATOM 655 C C . SER A 1 86 ? 29.101 -20.102 -12.257 1.00 68.88 86 SER A C 1
ATOM 657 O O . SER A 1 86 ? 29.745 -20.448 -11.264 1.00 68.88 86 SER A O 1
ATOM 659 N N . ARG A 1 87 ? 28.628 -21.028 -13.112 1.00 63.12 87 ARG A N 1
ATOM 660 C CA . ARG A 1 87 ? 29.024 -22.447 -13.042 1.00 63.12 87 ARG A CA 1
ATOM 661 C C . ARG A 1 87 ? 30.521 -22.588 -13.344 1.00 63.12 87 ARG A C 1
ATOM 663 O O . ARG A 1 87 ? 30.916 -22.935 -14.453 1.00 63.12 87 ARG A O 1
ATOM 670 N N . ARG A 1 88 ? 31.362 -22.376 -12.328 1.00 58.47 88 ARG A N 1
ATOM 671 C CA . ARG A 1 88 ? 32.742 -22.873 -12.290 1.00 58.47 88 ARG A CA 1
ATOM 672 C C . ARG A 1 88 ? 32.708 -24.375 -12.605 1.00 58.47 88 ARG A C 1
ATOM 674 O O . ARG A 1 88 ? 31.908 -25.083 -11.983 1.00 58.47 88 ARG A O 1
ATOM 681 N N . PRO A 1 89 ? 33.556 -24.898 -13.508 1.00 57.75 89 PRO A N 1
ATOM 682 C CA . PRO A 1 89 ? 33.747 -26.336 -13.595 1.00 57.75 89 PRO A CA 1
ATOM 683 C C . PRO A 1 89 ? 34.203 -26.819 -12.216 1.00 57.75 89 PRO A C 1
ATOM 685 O O . PRO A 1 89 ? 35.222 -26.373 -11.687 1.00 57.75 89 PRO A O 1
ATOM 688 N N . ARG A 1 90 ? 33.399 -27.680 -11.588 1.00 62.97 90 ARG A N 1
ATOM 689 C CA . ARG A 1 90 ? 33.798 -28.387 -10.374 1.00 62.97 90 ARG A CA 1
ATOM 690 C C . ARG A 1 90 ? 34.976 -29.262 -10.784 1.00 62.97 90 ARG A C 1
ATOM 692 O O . ARG A 1 90 ? 34.775 -30.218 -11.529 1.00 62.97 90 ARG A O 1
ATOM 699 N N . ASN A 1 91 ? 36.186 -28.904 -10.358 1.00 61.09 91 ASN A N 1
ATOM 700 C CA . ASN A 1 91 ? 37.338 -29.777 -10.531 1.00 61.09 91 ASN A CA 1
ATOM 701 C C . ASN A 1 91 ? 36.997 -31.108 -9.857 1.00 61.09 91 ASN A C 1
ATOM 703 O O . ASN A 1 91 ? 36.742 -31.158 -8.654 1.00 61.09 91 ASN A O 1
ATOM 707 N N . LYS A 1 92 ? 36.897 -32.157 -10.672 1.00 58.97 92 LYS A N 1
ATOM 708 C CA . LYS A 1 92 ? 36.741 -33.531 -10.221 1.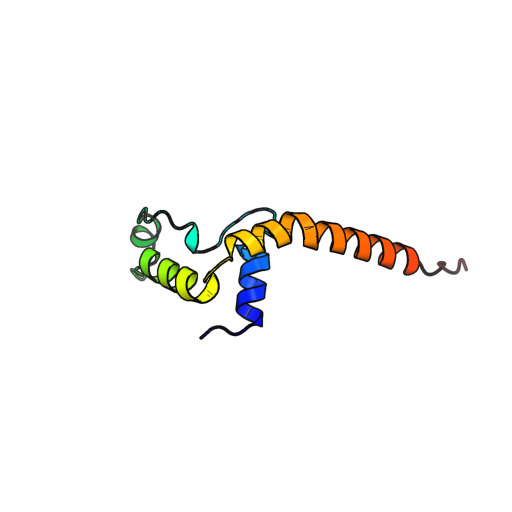00 58.97 92 LYS A CA 1
ATOM 709 C C . LYS A 1 92 ? 38.145 -34.026 -9.886 1.00 58.97 92 LYS A C 1
ATOM 711 O O . LYS A 1 92 ? 38.889 -34.384 -10.793 1.00 58.97 92 LYS A O 1
ATOM 716 N N . THR A 1 93 ? 38.485 -33.981 -8.604 1.00 46.91 93 THR A N 1
ATOM 717 C CA . THR A 1 93 ? 39.540 -34.804 -7.999 1.00 46.91 93 THR A CA 1
ATOM 718 C C . THR A 1 93 ? 38.856 -35.730 -7.019 1.00 46.91 93 THR A C 1
ATOM 720 O O . THR A 1 93 ? 38.000 -35.213 -6.265 1.00 46.91 93 THR A O 1
#

Foldseek 3Di:
DDDPVVLVCCLCVQLCLPPVDHNQLVVDPVPCPVQVVDPVNDPSNVVSVVRCVVRCPPCSNVVSCCSNPPVVVVVVVVVVVVVVVVPDPPPDD

Radius of gyration: 19.36 Å; chains: 1; bounding box: 53×48×39 Å

pLDDT: mean 88.12, std 10.97, range [46.91, 98.0]

Secondary structure (DSSP, 8-state):
---HHHHHHIIIIITTTTTS----GGG-----HHHHH-TT---HHHHHHHHHHHHTTTTHHHHHHHIIIIIHHHHHHHHHHHHHHH-------